Protein AF-A0A3D4UJK3-F1 (afdb_monomer_lite)

Sequence (102 aa):
MEVQRLGWPLAVVEIRQMWWDWGDPALEGPEPDPRPQLVPTGLVFNPLMVGGSLWLVLCVLPMAARVMRRVVRGRSGRCVWCGFEVEDLEVCPECGVGRVAE

Foldseek 3Di:
DDWDFDDPPGGFKIFDDDDFPPVDPVSPDPDPGDPIDTDVCCVPVVCCVVVVVVCCVPPVVVVVVLVVQLVVLLVVCAASPPRHRQVPHQADPPPRHGSPDD

Secondary structure (DSSP, 8-state):
-EEEEE-SSS--EEEEEPPP-TT-TT----SS-PPPEE-HHHHHHHHHHHHHHHHIIIIIHHHHHHHHHHHHHHHTTB-TTT--B-TT-SB-TTT--B----

Structure (mmCIF, N/CA/C/O backbone):
data_AF-A0A3D4UJK3-F1
#
_entry.id   AF-A0A3D4UJK3-F1
#
loop_
_atom_site.group_PDB
_atom_site.id
_atom_site.type_symbol
_atom_site.label_atom_id
_atom_site.label_alt_id
_atom_site.label_comp_id
_atom_site.label_asym_id
_atom_site.label_entity_id
_atom_site.label_seq_id
_atom_site.pdbx_PDB_ins_code
_atom_site.Cartn_x
_atom_site.Cartn_y
_atom_site.Cartn_z
_atom_site.occupancy
_atom_site.B_iso_or_equiv
_atom_site.auth_seq_id
_atom_site.auth_comp_id
_atom_site.auth_asym_id
_atom_site.auth_atom_id
_atom_site.pdbx_PDB_model_num
ATOM 1 N N . MET A 1 1 ? 27.580 -4.138 -25.581 1.00 76.25 1 MET A N 1
ATOM 2 C CA . MET A 1 1 ? 26.213 -4.046 -25.065 1.00 76.25 1 MET A CA 1
ATOM 3 C C . MET A 1 1 ? 26.222 -3.662 -23.592 1.00 76.25 1 MET A C 1
ATOM 5 O O . MET A 1 1 ? 26.554 -4.487 -22.747 1.00 76.25 1 MET A O 1
ATOM 9 N N . GLU A 1 2 ? 25.866 -2.414 -23.293 1.00 86.31 2 GLU A N 1
ATOM 10 C CA . GLU A 1 2 ? 25.583 -1.951 -21.930 1.00 86.31 2 GLU A CA 1
ATOM 11 C C . GLU A 1 2 ? 24.067 -1.954 -21.729 1.00 86.31 2 GLU A C 1
ATOM 13 O O . GLU A 1 2 ? 23.327 -1.536 -22.622 1.00 86.31 2 GLU A O 1
ATOM 18 N N . VAL A 1 3 ? 23.587 -2.440 -20.584 1.00 90.69 3 VAL A N 1
ATOM 19 C CA . VAL A 1 3 ? 22.157 -2.430 -20.255 1.00 90.69 3 VAL A CA 1
ATOM 20 C C . VAL A 1 3 ? 21.945 -1.575 -19.018 1.00 90.69 3 VAL A C 1
ATOM 22 O O . VAL A 1 3 ? 22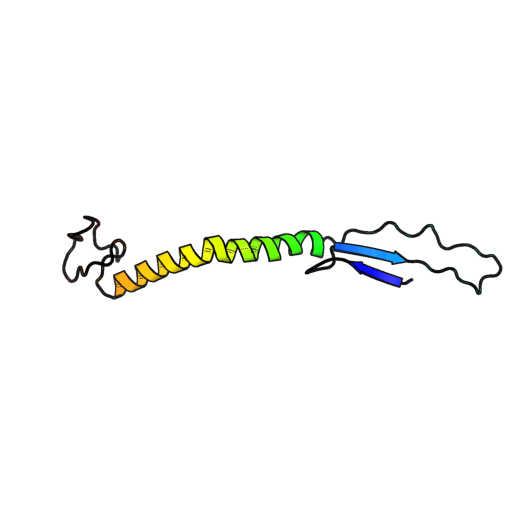.387 -1.931 -17.927 1.00 90.69 3 VAL A O 1
ATOM 25 N N . GLN A 1 4 ? 21.232 -0.466 -19.183 1.00 94.19 4 GLN A N 1
ATOM 26 C CA . GLN A 1 4 ? 20.859 0.433 -18.099 1.00 94.19 4 GLN A CA 1
ATOM 27 C C . GLN A 1 4 ? 19.373 0.276 -17.786 1.00 94.19 4 GLN A C 1
ATOM 29 O O . GLN A 1 4 ? 18.520 0.293 -18.673 1.00 94.19 4 GLN A O 1
ATOM 34 N N . ARG A 1 5 ? 19.053 0.115 -16.501 1.00 94.94 5 ARG A N 1
ATOM 35 C CA . ARG A 1 5 ? 17.682 -0.029 -16.004 1.00 94.94 5 ARG A CA 1
ATOM 36 C C . ARG A 1 5 ? 17.331 1.164 -15.129 1.00 94.94 5 ARG A C 1
ATOM 38 O O . ARG A 1 5 ? 17.988 1.399 -14.121 1.00 94.94 5 ARG A O 1
ATOM 45 N N . LEU A 1 6 ? 16.294 1.901 -15.515 1.00 95.25 6 LEU A N 1
ATOM 46 C CA . LEU A 1 6 ? 15.877 3.148 -14.874 1.00 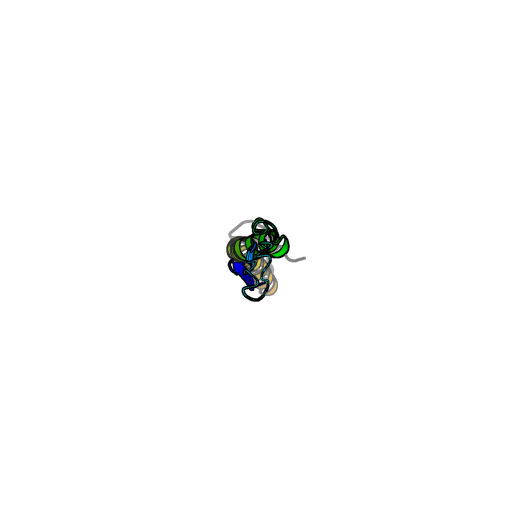95.25 6 LEU A CA 1
ATOM 47 C C . LEU A 1 6 ? 14.487 3.003 -14.251 1.00 95.25 6 LEU A C 1
ATOM 49 O O . LEU A 1 6 ? 13.587 2.412 -14.851 1.00 95.25 6 LEU A O 1
ATOM 53 N N . GLY A 1 7 ? 14.295 3.576 -13.062 1.00 93.00 7 GLY A N 1
ATOM 54 C CA . GLY A 1 7 ? 13.011 3.626 -12.355 1.00 93.00 7 GLY A CA 1
ATOM 55 C C . GLY A 1 7 ? 13.152 3.441 -10.844 1.00 93.00 7 GLY A C 1
ATOM 56 O O . GLY A 1 7 ? 14.193 3.001 -10.360 1.00 93.00 7 GLY A O 1
ATOM 57 N N . TRP A 1 8 ? 12.097 3.785 -10.102 1.00 91.25 8 TRP A N 1
ATOM 58 C CA . TRP A 1 8 ? 12.003 3.586 -8.654 1.00 91.25 8 TRP A CA 1
ATOM 59 C C . TRP A 1 8 ? 10.545 3.299 -8.250 1.00 91.25 8 TRP A C 1
ATOM 61 O O . TRP A 1 8 ? 9.646 3.938 -8.801 1.00 91.25 8 TRP A O 1
ATOM 71 N N . PRO A 1 9 ? 10.277 2.393 -7.288 1.00 90.25 9 PRO A N 1
ATOM 72 C CA . PRO A 1 9 ? 11.223 1.503 -6.596 1.00 90.25 9 PRO A CA 1
ATOM 73 C C . PRO A 1 9 ? 11.771 0.361 -7.468 1.00 90.25 9 PRO A C 1
ATOM 75 O O . PRO A 1 9 ? 12.836 -0.172 -7.175 1.00 90.25 9 PRO A O 1
ATOM 78 N N . LEU A 1 10 ? 11.081 0.010 -8.553 1.00 94.50 10 LEU A N 1
ATOM 79 C CA . LEU A 1 10 ? 11.537 -0.953 -9.556 1.00 94.50 10 LEU A CA 1
ATOM 80 C C . LEU A 1 10 ? 11.812 -0.252 -10.890 1.00 94.50 10 LEU A C 1
ATOM 82 O O . LEU A 1 10 ? 11.205 0.776 -11.208 1.00 94.50 10 LEU A O 1
ATOM 86 N N . ALA A 1 11 ? 12.698 -0.839 -11.692 1.00 94.75 11 ALA A N 1
ATOM 87 C CA . ALA A 1 11 ? 13.003 -0.346 -13.029 1.00 94.75 11 ALA A CA 1
ATOM 88 C C . ALA A 1 11 ? 11.794 -0.476 -13.967 1.00 94.75 11 ALA A C 1
ATOM 90 O O . ALA A 1 11 ? 11.186 -1.540 -14.055 1.00 94.75 11 ALA A O 1
ATOM 91 N N . VAL A 1 12 ? 11.476 0.603 -14.680 1.00 95.31 12 VAL A N 1
ATOM 92 C CA . VAL A 1 12 ? 10.360 0.708 -15.637 1.00 95.31 12 VAL A CA 1
ATOM 93 C C . VAL A 1 12 ? 10.877 0.827 -17.068 1.00 95.31 12 VAL A C 1
ATOM 95 O O . VAL A 1 12 ? 10.168 0.457 -17.998 1.00 95.31 12 VAL A O 1
ATOM 98 N N . VAL A 1 13 ? 12.106 1.311 -17.257 1.00 95.56 13 VAL A N 1
ATOM 99 C CA . VAL A 1 13 ? 12.717 1.499 -18.576 1.00 95.56 13 VAL A CA 1
ATOM 100 C C . VAL A 1 13 ? 14.031 0.728 -18.639 1.00 95.56 13 VAL A C 1
ATOM 102 O O . VAL A 1 13 ? 14.870 0.854 -17.748 1.00 95.56 13 VAL A O 1
ATOM 105 N N . GLU A 1 14 ? 14.211 -0.061 -19.693 1.00 95.88 14 GLU A N 1
ATOM 106 C CA . GLU A 1 14 ? 15.469 -0.710 -20.054 1.00 95.88 14 GLU A CA 1
ATOM 107 C C . GLU A 1 14 ? 16.030 -0.038 -21.312 1.00 95.88 14 GLU A C 1
ATOM 109 O O . GLU A 1 14 ? 15.381 -0.002 -22.360 1.00 95.88 14 GLU A O 1
ATOM 114 N N . ILE A 1 15 ? 17.237 0.509 -21.197 1.00 93.25 15 ILE A N 1
ATOM 115 C CA . ILE A 1 15 ? 17.994 1.114 -22.291 1.00 93.25 15 ILE A CA 1
ATOM 116 C C . ILE A 1 15 ? 19.164 0.183 -22.591 1.00 93.25 15 ILE A C 1
ATOM 118 O O . ILE A 1 15 ? 19.932 -0.164 -21.694 1.00 93.25 15 ILE A O 1
ATOM 122 N N . ARG A 1 16 ? 19.294 -0.238 -23.848 1.00 89.50 16 ARG A N 1
ATOM 123 C CA . ARG A 1 16 ? 20.407 -1.068 -24.315 1.00 89.50 16 ARG A CA 1
ATOM 124 C C . ARG A 1 16 ? 21.260 -0.215 -25.239 1.00 89.50 16 ARG A C 1
ATOM 126 O O . ARG A 1 16 ? 20.785 0.169 -26.298 1.00 89.50 16 ARG A O 1
ATOM 133 N N . GLN A 1 17 ? 22.481 0.092 -24.822 1.00 83.69 17 GLN A N 1
ATOM 134 C CA . GLN A 1 17 ? 23.440 0.823 -25.644 1.00 83.69 17 GLN A CA 1
ATOM 135 C C . GLN A 1 17 ? 24.342 -0.173 -26.364 1.00 83.69 17 GLN A C 1
ATOM 137 O O . GLN A 1 17 ? 24.941 -1.067 -25.740 1.00 83.69 17 GLN A O 1
ATOM 142 N N . MET A 1 18 ? 24.423 -0.039 -27.684 1.00 81.75 18 MET A N 1
ATOM 143 C CA . MET A 1 18 ? 25.389 -0.772 -28.488 1.00 81.75 18 MET A CA 1
ATOM 144 C C . MET A 1 18 ? 26.596 0.132 -28.732 1.00 81.75 18 MET A C 1
ATOM 146 O O . MET A 1 18 ? 26.460 1.299 -29.078 1.00 81.75 18 MET A O 1
ATOM 150 N N . TRP A 1 19 ? 27.795 -0.387 -28.481 1.00 74.88 19 TRP A N 1
ATOM 151 C CA . TRP A 1 19 ? 29.033 0.329 -28.776 1.00 74.88 19 TRP A CA 1
ATOM 152 C C . TRP A 1 19 ? 29.584 -0.156 -30.111 1.00 74.88 19 TRP A C 1
ATOM 154 O O . TRP A 1 19 ? 29.405 -1.323 -30.464 1.00 74.88 19 TRP A O 1
ATOM 164 N N . TRP A 1 20 ? 30.262 0.739 -30.827 1.00 73.62 20 TRP A N 1
ATOM 165 C CA . TRP A 1 20 ? 30.985 0.377 -32.042 1.00 73.62 20 TRP A CA 1
ATOM 166 C C . TRP A 1 20 ? 32.071 -0.649 -31.727 1.00 73.62 20 TRP A C 1
ATOM 168 O O . TRP A 1 20 ? 32.777 -0.524 -30.720 1.00 73.62 20 TRP A O 1
ATOM 178 N N . ASP A 1 21 ? 32.224 -1.638 -32.605 1.00 74.94 21 ASP A N 1
ATOM 179 C CA . ASP A 1 21 ? 33.436 -2.443 -32.624 1.00 74.94 21 ASP A CA 1
ATOM 180 C C . ASP A 1 21 ? 34.538 -1.647 -33.331 1.00 74.94 21 ASP A C 1
ATOM 182 O O . ASP A 1 21 ? 34.579 -1.550 -34.554 1.00 74.94 21 ASP A O 1
ATOM 186 N N . TRP A 1 22 ? 35.424 -1.028 -32.549 1.00 76.62 22 TRP A N 1
ATOM 187 C CA . TRP A 1 22 ? 36.567 -0.272 -33.074 1.00 76.62 22 TRP A CA 1
ATOM 188 C C . TRP A 1 22 ? 37.638 -1.168 -33.722 1.00 76.62 22 TRP A C 1
ATOM 190 O O . TRP A 1 22 ? 38.590 -0.645 -34.300 1.00 76.62 22 TRP A O 1
ATOM 200 N N . GLY A 1 23 ? 37.518 -2.495 -33.594 1.00 80.56 23 GLY A N 1
ATOM 201 C CA . GLY A 1 23 ? 38.404 -3.479 -34.210 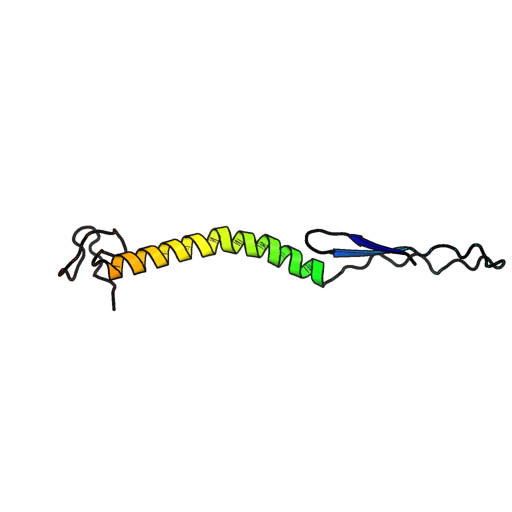1.00 80.56 23 GLY A CA 1
ATOM 202 C C . GLY A 1 23 ? 37.960 -3.952 -35.596 1.00 80.56 23 GLY A C 1
ATOM 203 O O . GLY A 1 23 ? 38.756 -4.598 -36.277 1.00 80.56 23 GLY A O 1
ATOM 204 N N . ASP A 1 24 ? 36.736 -3.632 -36.027 1.00 78.00 24 ASP A N 1
ATOM 205 C CA . ASP A 1 24 ? 36.235 -3.988 -37.355 1.00 78.00 24 ASP A CA 1
ATOM 206 C C . ASP A 1 24 ? 36.649 -2.934 -38.406 1.00 78.00 24 ASP A C 1
ATOM 208 O O . ASP A 1 24 ? 36.170 -1.795 -38.366 1.00 78.00 24 ASP A O 1
ATOM 212 N N . PRO A 1 25 ? 37.520 -3.275 -39.377 1.00 77.81 25 PRO A N 1
ATOM 213 C CA . PRO A 1 25 ? 37.935 -2.348 -40.426 1.00 77.81 25 PRO A CA 1
ATOM 214 C C . PRO A 1 25 ? 36.813 -2.008 -41.415 1.00 77.81 25 PRO A C 1
ATOM 216 O O . PRO A 1 25 ? 36.931 -1.010 -42.128 1.00 77.81 25 PRO A O 1
ATOM 219 N N . ALA A 1 26 ? 35.748 -2.816 -41.485 1.00 81.75 26 ALA A N 1
ATOM 220 C CA . ALA A 1 26 ? 34.587 -2.525 -42.319 1.00 81.75 26 ALA A CA 1
ATOM 221 C C . ALA A 1 26 ? 33.695 -1.434 -41.706 1.00 81.75 26 ALA A C 1
ATOM 223 O O . ALA A 1 26 ? 32.891 -0.839 -42.426 1.00 81.75 26 ALA A O 1
ATOM 224 N N . LEU A 1 27 ? 33.872 -1.137 -40.407 1.00 70.44 27 LEU A N 1
ATOM 225 C CA . LEU A 1 27 ? 33.028 -0.225 -39.636 1.00 70.44 27 LEU A CA 1
ATOM 226 C C . LEU A 1 27 ? 31.538 -0.507 -39.874 1.00 70.44 27 LEU A C 1
ATOM 228 O O . LEU A 1 27 ? 30.742 0.438 -39.922 1.00 70.44 27 LEU A O 1
ATOM 232 N N . GLU A 1 28 ? 31.155 -1.780 -40.040 1.00 73.94 28 GLU A N 1
ATOM 233 C CA . GLU A 1 28 ? 29.748 -2.151 -40.124 1.00 73.94 28 GLU A CA 1
ATOM 234 C C . GLU A 1 28 ? 29.135 -1.816 -38.764 1.00 73.94 28 GLU A C 1
ATOM 236 O O . GLU A 1 28 ? 29.333 -2.499 -37.759 1.00 73.94 28 GLU A O 1
ATOM 241 N N . GLY A 1 29 ? 28.495 -0.646 -38.700 1.00 64.12 29 GLY A N 1
ATOM 242 C CA . GLY A 1 29 ? 27.944 -0.131 -37.459 1.00 64.12 29 GLY A CA 1
ATOM 243 C C . GLY A 1 29 ? 26.927 -1.121 -36.901 1.00 64.12 29 GLY A C 1
ATOM 244 O O . GLY A 1 29 ? 26.210 -1.756 -37.682 1.00 64.12 29 GLY A O 1
ATOM 245 N N . PRO A 1 30 ? 26.829 -1.258 -35.568 1.00 67.81 30 PRO A N 1
ATOM 246 C CA . PRO A 1 30 ? 25.732 -2.019 -34.997 1.00 67.81 30 PRO A CA 1
ATOM 247 C C . PRO A 1 30 ? 24.404 -1.455 -35.525 1.00 67.81 30 PRO A C 1
ATOM 249 O O . PRO A 1 30 ? 24.297 -0.258 -35.811 1.00 67.81 30 PRO A O 1
ATOM 252 N N . GLU A 1 31 ? 23.396 -2.322 -35.666 1.00 69.50 31 GLU A N 1
ATOM 253 C CA . GLU A 1 31 ? 22.018 -1.908 -35.955 1.00 69.50 31 GLU A CA 1
ATOM 254 C C . GLU A 1 31 ? 21.628 -0.691 -35.095 1.00 69.50 31 GLU A C 1
ATOM 256 O O . GLU A 1 31 ? 22.140 -0.538 -33.985 1.00 69.50 31 GLU A O 1
ATOM 261 N N . PRO A 1 32 ? 20.756 0.210 -35.580 1.00 73.56 32 PRO A N 1
ATOM 262 C CA . PRO A 1 32 ? 20.401 1.422 -34.846 1.00 73.56 32 PRO A CA 1
ATOM 263 C C . PRO A 1 32 ? 20.043 1.091 -33.395 1.00 73.56 32 PRO A C 1
ATOM 265 O O . PRO A 1 32 ? 19.331 0.110 -33.159 1.00 73.56 32 PRO A O 1
ATOM 268 N N . ASP A 1 33 ? 20.538 1.906 -32.452 1.00 75.06 33 ASP A N 1
ATOM 269 C CA . ASP A 1 33 ? 20.357 1.667 -31.019 1.00 75.06 33 ASP A CA 1
ATOM 270 C C . ASP A 1 33 ? 18.906 1.246 -30.733 1.00 75.06 33 ASP A C 1
ATOM 272 O O . ASP A 1 33 ? 17.956 1.944 -31.128 1.00 75.06 33 ASP A O 1
ATOM 276 N N . PRO A 1 34 ? 18.699 0.081 -30.096 1.00 81.06 34 PRO A N 1
ATOM 277 C CA . PRO A 1 34 ? 17.366 -0.446 -29.889 1.00 81.06 34 PRO A CA 1
ATOM 278 C C . PRO A 1 34 ? 16.562 0.545 -29.051 1.00 81.06 34 PRO A C 1
ATOM 280 O O . PRO A 1 34 ? 17.038 1.105 -28.060 1.00 81.06 34 PRO A O 1
ATOM 283 N N . ARG A 1 35 ? 15.305 0.753 -29.447 1.00 88.31 35 ARG A N 1
ATOM 284 C CA . ARG A 1 35 ? 14.408 1.674 -28.742 1.00 88.31 35 ARG A CA 1
ATOM 285 C C . ARG A 1 35 ? 14.310 1.285 -27.260 1.00 88.31 35 ARG A C 1
ATOM 287 O O . ARG A 1 35 ? 14.229 0.086 -26.974 1.00 88.3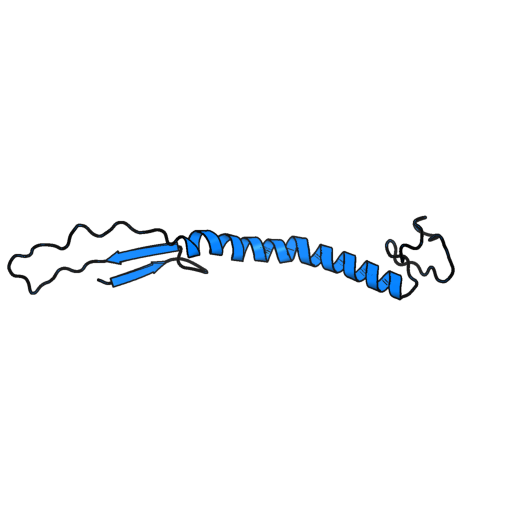1 35 ARG A O 1
ATOM 294 N N . PRO A 1 36 ? 14.250 2.264 -26.334 1.00 92.19 36 PRO A N 1
ATOM 295 C CA . PRO A 1 36 ? 14.019 1.991 -24.922 1.00 92.19 36 PRO A CA 1
ATOM 296 C C . PRO A 1 36 ? 12.797 1.092 -24.739 1.00 92.19 36 PRO A C 1
ATOM 298 O O . PRO A 1 36 ? 11.735 1.348 -25.313 1.00 92.19 36 PRO A O 1
ATOM 301 N N . GLN A 1 37 ? 12.955 0.032 -23.954 1.00 94.50 37 GLN A N 1
ATOM 302 C CA . GLN A 1 37 ? 11.893 -0.935 -23.707 1.00 94.50 37 GLN A CA 1
ATOM 303 C C . GLN A 1 37 ? 11.273 -0.691 -22.340 1.00 94.50 37 GLN A C 1
ATOM 305 O O . GLN A 1 37 ? 11.969 -0.415 -21.362 1.00 94.50 37 GLN A O 1
ATOM 310 N N . LEU A 1 38 ? 9.950 -0.806 -22.266 1.00 95.12 38 LEU A N 1
ATOM 311 C CA . LEU A 1 38 ? 9.253 -0.784 -20.991 1.00 95.12 38 LEU A CA 1
ATOM 312 C C . LEU A 1 38 ? 9.397 -2.141 -20.313 1.00 95.12 38 LEU A C 1
ATOM 314 O O . LEU A 1 38 ? 9.217 -3.182 -20.940 1.00 95.12 38 LEU A O 1
ATOM 318 N N . VAL A 1 39 ? 9.676 -2.112 -19.016 1.00 95.44 39 VAL A N 1
ATOM 319 C CA . VAL A 1 39 ? 9.760 -3.287 -18.156 1.00 95.44 39 VAL A CA 1
ATOM 320 C C . VAL A 1 39 ? 8.387 -3.476 -17.492 1.00 95.44 39 VAL A C 1
ATOM 322 O O . VAL A 1 39 ? 8.041 -2.712 -16.584 1.00 95.44 39 VAL A O 1
ATOM 325 N N . PRO A 1 40 ? 7.576 -4.473 -17.910 1.00 94.00 40 PRO A N 1
ATOM 326 C CA . PRO A 1 40 ? 6.189 -4.602 -17.453 1.00 94.00 40 PRO A CA 1
ATOM 327 C C . PRO A 1 40 ? 6.075 -4.823 -15.946 1.00 94.00 40 PRO A C 1
ATOM 329 O O . PRO A 1 40 ? 5.122 -4.368 -15.317 1.00 94.00 40 PRO A O 1
ATOM 332 N N . THR A 1 41 ? 7.067 -5.491 -15.351 1.00 94.00 41 THR A N 1
ATOM 333 C CA . THR A 1 41 ? 7.107 -5.729 -13.908 1.00 94.00 41 THR A CA 1
ATOM 334 C C . THR A 1 41 ? 7.182 -4.413 -13.142 1.00 94.00 41 THR A C 1
ATOM 336 O O . THR A 1 41 ? 6.334 -4.173 -12.290 1.00 94.00 41 THR A O 1
ATOM 339 N N . GLY A 1 42 ? 8.109 -3.510 -13.473 1.00 92.88 42 GLY A N 1
ATOM 340 C CA . GLY A 1 42 ? 8.169 -2.198 -12.824 1.00 92.88 42 GLY A CA 1
ATOM 341 C C . GLY A 1 42 ? 6.928 -1.349 -13.085 1.00 92.88 42 GLY A C 1
ATOM 342 O O . GLY A 1 42 ? 6.450 -0.670 -12.181 1.00 92.88 42 GLY A O 1
ATOM 343 N N . LEU A 1 43 ? 6.356 -1.442 -14.287 1.00 93.25 43 LEU A N 1
ATOM 344 C CA . LEU A 1 43 ? 5.170 -0.676 -14.670 1.00 93.25 43 LEU A CA 1
ATOM 345 C C . LEU A 1 43 ? 3.920 -1.062 -13.858 1.00 93.25 43 LEU A C 1
ATOM 347 O O . LEU A 1 43 ? 3.128 -0.191 -13.510 1.00 93.25 43 LEU A O 1
ATOM 351 N N . VAL A 1 44 ? 3.764 -2.344 -13.517 1.00 96.31 44 VAL A N 1
ATOM 352 C CA . VAL A 1 44 ? 2.625 -2.849 -12.728 1.00 96.31 44 VAL A CA 1
ATOM 353 C C . VAL A 1 44 ? 2.902 -2.797 -11.226 1.00 96.31 44 VAL A C 1
ATOM 355 O O . VAL A 1 44 ? 2.050 -2.366 -10.448 1.00 96.31 44 VAL A O 1
ATOM 358 N N . PHE A 1 45 ? 4.090 -3.211 -10.787 1.00 96.25 45 PHE A N 1
ATOM 359 C CA . PHE A 1 45 ? 4.376 -3.331 -9.360 1.00 96.25 45 PHE A CA 1
ATOM 360 C C . PHE A 1 45 ? 4.676 -1.991 -8.688 1.00 96.25 45 PHE A C 1
ATOM 362 O O . PHE A 1 45 ? 4.322 -1.842 -7.524 1.00 96.25 45 PHE A O 1
ATOM 369 N N . ASN A 1 46 ? 5.236 -0.991 -9.378 1.00 94.75 46 ASN A N 1
ATOM 370 C CA . ASN A 1 46 ? 5.448 0.330 -8.771 1.00 94.75 46 ASN A CA 1
ATOM 371 C C . ASN A 1 46 ? 4.141 0.981 -8.276 1.00 94.75 46 ASN A C 1
ATOM 373 O O . ASN A 1 46 ? 4.083 1.338 -7.096 1.00 94.75 46 ASN A O 1
ATOM 377 N N . PRO A 1 47 ? 3.073 1.113 -9.092 1.00 94.56 47 PRO A N 1
ATOM 378 C CA . PRO A 1 47 ? 1.817 1.687 -8.613 1.00 94.56 47 PRO A CA 1
ATOM 379 C C . PRO A 1 47 ? 1.127 0.799 -7.572 1.00 94.56 47 PRO A C 1
ATOM 381 O O . PRO A 1 47 ? 0.538 1.329 -6.634 1.00 94.56 47 PRO A O 1
ATOM 384 N N . LEU A 1 48 ? 1.239 -0.531 -7.668 1.00 95.81 48 LEU A N 1
ATOM 385 C CA . LEU A 1 48 ? 0.711 -1.430 -6.635 1.00 95.81 48 LEU A CA 1
ATOM 386 C C . LEU A 1 48 ? 1.454 -1.283 -5.304 1.00 95.81 48 LEU A C 1
ATOM 388 O O . LEU A 1 48 ? 0.819 -1.267 -4.257 1.00 95.81 48 LEU A O 1
ATOM 392 N N . MET A 1 49 ? 2.778 -1.141 -5.318 1.00 94.94 49 MET A N 1
ATOM 393 C CA . MET A 1 49 ? 3.563 -0.950 -4.101 1.00 94.94 49 MET A CA 1
ATOM 394 C C . MET A 1 49 ? 3.284 0.414 -3.484 1.00 94.94 49 MET A C 1
ATOM 396 O O . MET A 1 49 ? 2.914 0.492 -2.316 1.00 94.94 49 MET A O 1
ATOM 400 N N . VAL A 1 50 ? 3.432 1.494 -4.252 1.00 94.88 50 VAL A N 1
ATOM 401 C CA . VAL A 1 50 ? 3.284 2.857 -3.723 1.00 94.88 50 VAL A CA 1
ATOM 402 C C . VAL A 1 50 ? 1.818 3.160 -3.419 1.00 94.88 50 VAL A C 1
ATOM 404 O O . VAL A 1 50 ? 1.480 3.541 -2.302 1.00 94.88 50 VAL A O 1
ATOM 407 N N . GLY A 1 51 ? 0.927 2.935 -4.384 1.00 94.94 51 GLY A N 1
ATOM 408 C CA . GLY A 1 51 ? -0.505 3.168 -4.216 1.00 94.94 51 GLY A CA 1
ATOM 409 C C . GLY A 1 51 ? -1.145 2.188 -3.238 1.00 94.94 51 GLY A C 1
ATOM 410 O O . GLY A 1 51 ? -1.920 2.602 -2.379 1.00 94.94 51 GLY A O 1
ATOM 411 N N . GLY A 1 52 ? -0.790 0.903 -3.308 1.00 96.12 52 GLY A N 1
ATOM 412 C CA . GLY A 1 52 ? -1.317 -0.114 -2.397 1.00 96.12 52 GLY A CA 1
ATOM 413 C C . GLY A 1 52 ? -0.847 0.081 -0.959 1.00 96.12 52 GLY A C 1
ATOM 414 O O . GLY A 1 52 ? -1.668 -0.009 -0.051 1.00 96.12 52 GLY A O 1
ATOM 415 N N . SER A 1 53 ? 0.427 0.417 -0.721 1.00 95.81 53 SER A N 1
ATOM 416 C CA . SER A 1 53 ? 0.900 0.726 0.640 1.00 95.81 53 SER A CA 1
ATOM 417 C C . SER A 1 53 ? 0.211 1.963 1.216 1.00 95.81 53 SER A C 1
ATOM 419 O O . SER A 1 53 ? -0.261 1.923 2.352 1.00 95.81 53 SER A O 1
ATOM 421 N N . LEU A 1 54 ? 0.061 3.028 0.423 1.00 96.56 54 LEU A N 1
ATOM 422 C CA . LEU A 1 54 ? -0.667 4.221 0.846 1.00 96.56 54 LEU A CA 1
ATOM 423 C C . LEU A 1 54 ? -2.140 3.905 1.148 1.00 96.56 54 LEU A C 1
ATOM 425 O O . LEU A 1 54 ? -2.664 4.331 2.176 1.00 96.56 54 LEU A O 1
ATOM 429 N N . TRP A 1 55 ? -2.797 3.111 0.302 1.00 96.31 55 TRP A N 1
ATOM 430 C CA . TRP A 1 55 ? -4.178 2.678 0.515 1.00 96.31 55 TRP A CA 1
ATOM 431 C C . TRP A 1 55 ? -4.331 1.812 1.772 1.00 96.31 55 TRP A C 1
ATOM 433 O O . TRP A 1 55 ? -5.256 2.019 2.558 1.00 96.31 55 TRP A O 1
ATOM 443 N N . LEU A 1 56 ? -3.401 0.886 2.025 1.00 96.56 56 LEU A N 1
ATOM 444 C CA . LEU A 1 56 ? -3.384 0.086 3.252 1.00 96.56 56 LEU A CA 1
ATOM 445 C C . LEU A 1 56 ? -3.290 0.980 4.495 1.00 96.56 56 LEU A C 1
ATOM 447 O O . LEU A 1 56 ? -4.036 0.788 5.458 1.00 96.56 56 LEU A O 1
ATOM 451 N N . VAL A 1 57 ? -2.419 1.989 4.462 1.00 96.69 57 VAL A N 1
ATOM 452 C CA . VAL A 1 57 ? -2.246 2.920 5.582 1.00 96.69 57 VAL A CA 1
ATOM 453 C C . VAL A 1 57 ? -3.482 3.799 5.784 1.00 96.69 57 VAL A C 1
ATOM 455 O O . VAL A 1 57 ? -3.935 3.967 6.915 1.00 96.69 57 VAL A O 1
ATOM 458 N N . LEU A 1 58 ? -4.057 4.342 4.711 1.00 96.62 58 LEU A N 1
ATOM 459 C CA . LEU A 1 58 ? -5.157 5.306 4.805 1.00 96.62 58 LEU A CA 1
ATOM 460 C C . LEU A 1 58 ? -6.534 4.663 4.992 1.00 96.62 58 LEU A C 1
ATOM 462 O O . LEU A 1 58 ? -7.407 5.274 5.605 1.00 96.62 58 LEU A O 1
ATOM 466 N N . CYS A 1 59 ? -6.755 3.455 4.477 1.00 96.06 59 CYS A N 1
ATOM 467 C CA . CYS A 1 59 ? -8.064 2.804 4.502 1.00 96.06 59 CYS A CA 1
ATOM 468 C C . CYS A 1 59 ? -8.092 1.605 5.451 1.00 96.06 59 CYS A C 1
ATOM 470 O O . CYS A 1 59 ? -8.976 1.516 6.308 1.00 96.06 59 CYS A O 1
ATOM 472 N N . VAL A 1 60 ? -7.122 0.694 5.338 1.00 95.94 60 VAL A N 1
ATOM 473 C CA . VAL A 1 60 ? -7.157 -0.572 6.085 1.00 95.94 60 VAL A CA 1
ATOM 474 C C . VAL A 1 60 ? -6.808 -0.373 7.552 1.00 95.94 60 VAL A C 1
ATOM 476 O O . VAL A 1 60 ? -7.558 -0.845 8.403 1.00 95.94 60 VAL A O 1
ATOM 479 N N . LEU A 1 61 ? -5.746 0.368 7.883 1.00 95.56 61 LEU A N 1
ATOM 480 C CA . LEU A 1 61 ? -5.375 0.617 9.283 1.00 95.56 61 LEU A CA 1
ATOM 481 C C . LEU A 1 61 ? -6.491 1.267 10.123 1.00 95.56 61 LEU A C 1
ATOM 483 O O . LEU A 1 61 ? -6.794 0.732 11.192 1.00 95.56 61 LEU A O 1
ATOM 487 N N . PRO A 1 62 ? -7.152 2.367 9.706 1.00 95.38 62 PRO A N 1
ATOM 488 C CA . PRO A 1 62 ? -8.213 2.959 10.519 1.00 95.38 62 PRO A CA 1
ATOM 489 C C . PRO A 1 62 ? -9.449 2.062 10.608 1.00 95.38 62 PRO A C 1
ATOM 491 O O . PRO A 1 62 ? -10.104 2.025 11.652 1.00 95.38 62 PRO A O 1
ATOM 494 N N . MET A 1 63 ? -9.765 1.313 9.547 1.00 95.81 63 MET A N 1
ATOM 495 C CA . MET A 1 63 ? -10.860 0.347 9.579 1.00 95.81 63 MET A CA 1
ATOM 496 C C . MET A 1 63 ? -10.554 -0.791 10.560 1.00 95.81 63 MET A C 1
ATOM 498 O O . MET A 1 63 ? -11.366 -1.069 11.443 1.00 95.81 63 MET A O 1
ATOM 502 N N . ALA A 1 64 ? -9.357 -1.373 10.484 1.00 95.81 64 ALA A N 1
ATOM 503 C CA . ALA A 1 64 ? -8.889 -2.404 11.401 1.00 95.81 64 ALA A CA 1
ATOM 504 C C . ALA A 1 64 ? -8.861 -1.897 12.849 1.00 95.81 64 ALA A C 1
ATOM 506 O O . ALA A 1 64 ? -9.356 -2.575 13.744 1.00 95.81 64 ALA A O 1
ATOM 507 N N . ALA A 1 65 ? -8.377 -0.677 13.091 1.00 95.62 65 ALA A N 1
ATOM 508 C CA . ALA A 1 65 ? -8.384 -0.067 14.418 1.00 95.62 65 ALA A CA 1
ATOM 509 C C . ALA A 1 65 ? -9.808 0.102 14.971 1.00 95.62 65 ALA A C 1
ATOM 511 O O . ALA A 1 65 ? -10.048 -0.167 16.149 1.00 95.62 65 ALA A O 1
ATOM 512 N N . ARG A 1 66 ? -10.778 0.510 14.139 1.00 93.31 66 ARG A N 1
ATOM 513 C CA . ARG A 1 66 ? -12.190 0.602 14.546 1.00 93.31 66 ARG A CA 1
ATOM 514 C C . ARG A 1 66 ? -12.774 -0.764 14.887 1.00 93.31 66 ARG A C 1
ATOM 516 O O . ARG A 1 66 ? -13.430 -0.887 15.919 1.00 93.31 66 ARG A O 1
ATOM 523 N N . VAL A 1 67 ? -12.522 -1.776 14.060 1.00 92.75 67 VAL A N 1
ATOM 524 C CA . VAL A 1 67 ? -12.991 -3.148 14.303 1.00 92.75 67 VAL A CA 1
ATOM 525 C C . VAL A 1 67 ? -12.360 -3.711 15.576 1.00 92.75 67 VAL A C 1
ATOM 527 O O . VAL A 1 67 ? -13.081 -4.174 16.453 1.00 92.75 67 VAL A O 1
ATOM 530 N N . MET A 1 68 ? -11.044 -3.582 15.749 1.00 94.31 68 MET A N 1
ATOM 531 C CA . MET A 1 68 ? -10.352 -4.038 16.957 1.00 94.31 68 MET A CA 1
ATOM 532 C C . MET A 1 68 ? -10.884 -3.354 18.217 1.00 94.31 68 MET A C 1
ATOM 534 O O . MET A 1 68 ? -11.157 -4.030 19.205 1.00 94.31 68 MET A O 1
ATOM 538 N N . ARG A 1 69 ? -11.112 -2.034 18.191 1.00 92.19 69 ARG A N 1
ATOM 539 C CA . ARG A 1 69 ? -11.715 -1.320 19.330 1.00 92.19 69 ARG A CA 1
ATOM 540 C C . ARG A 1 69 ? -13.104 -1.853 19.672 1.00 92.19 69 ARG A C 1
ATOM 542 O O . ARG A 1 69 ? -13.421 -1.969 20.851 1.00 92.19 69 ARG A O 1
ATOM 549 N N . ARG A 1 70 ? -13.919 -2.188 18.668 1.00 89.88 70 ARG A N 1
ATOM 550 C CA . ARG A 1 70 ? -15.243 -2.795 18.877 1.00 89.88 70 ARG A CA 1
ATOM 551 C C . ARG A 1 70 ? -15.127 -4.171 19.531 1.00 89.88 70 ARG A C 1
ATOM 553 O O . ARG A 1 70 ? -15.792 -4.405 20.531 1.00 89.88 70 ARG A O 1
ATOM 560 N N . VAL A 1 71 ? -14.234 -5.025 19.033 1.00 89.94 71 VAL A N 1
ATOM 561 C CA . VAL A 1 71 ? -13.988 -6.364 19.598 1.00 89.94 71 VAL A CA 1
ATOM 562 C C . VAL A 1 71 ? -13.501 -6.280 21.046 1.00 89.94 71 VAL A C 1
ATOM 564 O O . VAL A 1 71 ? -14.015 -6.985 21.910 1.00 89.94 71 VAL A O 1
ATOM 567 N N . VAL A 1 72 ? -12.542 -5.396 21.336 1.00 90.69 72 VAL A N 1
ATOM 568 C CA . VAL A 1 72 ? -12.018 -5.202 22.697 1.00 90.69 72 VAL A CA 1
ATOM 569 C C . VAL A 1 72 ? -13.116 -4.719 23.645 1.00 90.69 72 VAL A C 1
ATOM 571 O O . VAL A 1 72 ? -13.238 -5.258 24.738 1.00 90.69 72 VAL A O 1
ATOM 574 N N . ARG A 1 73 ? -13.945 -3.757 23.218 1.00 89.62 73 ARG A N 1
ATOM 575 C CA . ARG A 1 73 ? -15.077 -3.259 24.018 1.00 89.62 73 ARG A CA 1
ATOM 576 C C . ARG A 1 73 ? -16.098 -4.357 24.310 1.00 89.62 73 ARG A C 1
ATOM 578 O O . ARG A 1 73 ? -16.478 -4.515 25.463 1.00 89.62 73 ARG A O 1
ATOM 585 N N . GLY A 1 74 ? -16.476 -5.146 23.303 1.00 86.12 74 GLY A N 1
ATOM 586 C CA . GLY A 1 74 ? -17.403 -6.265 23.490 1.00 86.12 74 GLY A CA 1
ATOM 587 C C . GLY A 1 74 ? -16.877 -7.298 24.492 1.00 86.12 74 GLY A C 1
ATOM 588 O O . GLY A 1 74 ? -17.609 -7.720 25.380 1.00 86.12 74 GLY A O 1
ATOM 589 N N . ARG A 1 75 ? -15.580 -7.630 24.425 1.00 86.75 75 ARG A N 1
ATOM 590 C CA . ARG A 1 75 ? -14.930 -8.548 25.380 1.00 86.75 75 ARG A CA 1
ATOM 591 C C . ARG A 1 75 ? -14.827 -7.991 26.798 1.00 86.75 75 ARG A C 1
ATOM 593 O O . ARG A 1 75 ? -14.749 -8.770 27.737 1.00 86.75 75 ARG A O 1
ATOM 600 N N . SER A 1 76 ? -14.802 -6.670 26.954 1.00 87.81 76 SER A N 1
ATOM 601 C CA . SER A 1 76 ? -14.706 -5.998 28.253 1.00 87.81 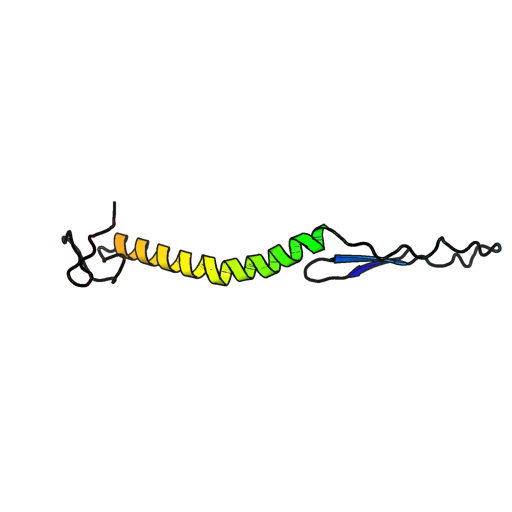76 SER A CA 1
ATOM 602 C C . SER A 1 76 ? -16.070 -5.604 28.831 1.00 87.81 76 SER A C 1
ATOM 604 O O . SER A 1 76 ? -16.127 -4.684 29.640 1.00 87.81 76 SER A O 1
ATOM 606 N N . GLY A 1 77 ? -17.175 -6.172 28.332 1.00 85.69 77 GLY A N 1
ATOM 607 C CA . GLY A 1 77 ? -18.527 -5.831 28.784 1.00 85.69 77 GLY A CA 1
ATOM 608 C C . GLY A 1 77 ? -18.991 -4.410 28.429 1.00 85.69 77 GLY A C 1
ATOM 609 O O . GLY A 1 77 ? -20.002 -3.949 28.957 1.00 85.69 77 GLY A O 1
ATOM 610 N N . ARG A 1 78 ? -18.293 -3.712 27.522 1.00 89.06 78 ARG A N 1
ATOM 611 C CA . ARG A 1 78 ? -18.601 -2.340 27.089 1.00 89.06 78 ARG A CA 1
ATOM 612 C C . ARG A 1 78 ? -19.328 -2.317 25.751 1.00 89.06 78 ARG A C 1
ATOM 614 O O . ARG A 1 78 ? -19.116 -3.157 24.879 1.00 89.06 78 ARG A O 1
ATOM 621 N N . CYS A 1 79 ? -20.141 -1.288 25.540 1.00 88.50 79 CYS A N 1
ATOM 622 C CA . CYS A 1 79 ? -20.843 -1.076 24.285 1.00 88.50 79 CYS A CA 1
ATOM 623 C C . CYS A 1 79 ? -19.835 -0.889 23.142 1.00 88.50 79 CYS A C 1
ATOM 625 O O . CYS A 1 79 ? -18.947 -0.033 23.200 1.00 88.50 79 CYS A O 1
ATOM 627 N N . VAL A 1 80 ? -19.993 -1.652 22.059 1.00 88.19 80 VAL A N 1
ATOM 628 C CA . VAL A 1 80 ? -19.088 -1.604 20.900 1.00 88.19 80 VAL A CA 1
ATOM 629 C C . VAL A 1 80 ? -19.091 -0.233 20.204 1.00 88.19 80 VAL A C 1
ATOM 631 O O . VAL A 1 80 ? -18.071 0.182 19.647 1.00 88.19 80 VAL A O 1
ATOM 634 N N . TRP A 1 81 ? -20.202 0.508 20.286 1.00 88.12 81 TRP A N 1
ATOM 635 C CA . TRP A 1 81 ? -20.374 1.823 19.664 1.00 88.12 81 TRP A CA 1
ATOM 636 C C . TRP A 1 81 ? -19.831 2.968 20.522 1.00 88.12 81 TRP A C 1
ATOM 638 O O . TRP A 1 81 ? -18.811 3.565 20.162 1.00 88.12 81 TRP A O 1
ATOM 648 N N . CYS A 1 82 ? -20.473 3.267 21.654 1.00 89.31 82 CYS A N 1
ATOM 649 C CA . CYS A 1 82 ? -20.115 4.418 22.488 1.00 89.31 82 CYS A CA 1
ATOM 650 C C . CYS A 1 82 ? -19.007 4.111 23.511 1.00 89.31 82 CYS A C 1
ATOM 652 O O . CYS A 1 82 ? -18.272 5.014 23.896 1.00 89.31 82 CYS A O 1
ATOM 654 N N . GLY A 1 83 ? -18.809 2.842 23.891 1.00 88.06 83 GLY A N 1
ATOM 655 C C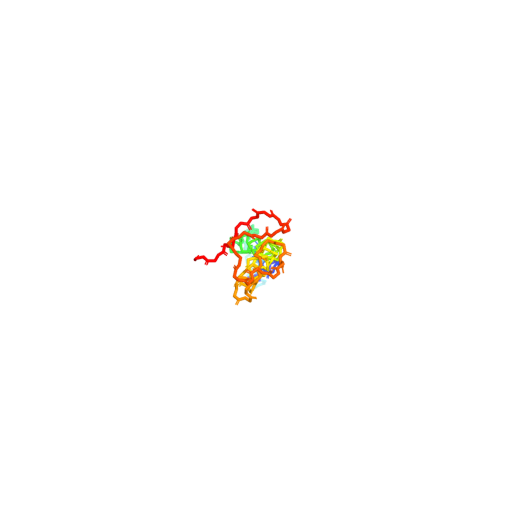A . GLY A 1 83 ? -17.829 2.437 24.905 1.00 88.06 83 GLY A CA 1
ATOM 656 C C . GLY A 1 83 ? -18.331 2.474 26.352 1.00 88.06 83 GLY A C 1
ATOM 657 O O . GLY A 1 83 ? -17.525 2.223 27.242 1.00 88.06 83 GLY A O 1
ATOM 658 N N . PHE A 1 84 ? -19.618 2.756 26.582 1.00 89.06 84 PHE A N 1
ATOM 659 C CA . PHE A 1 84 ? -20.244 2.735 27.910 1.00 89.06 84 PHE A CA 1
ATOM 660 C C . PHE A 1 84 ? -20.243 1.324 28.514 1.00 89.06 84 PHE A C 1
ATOM 662 O O . PHE A 1 84 ? -20.348 0.342 27.777 1.00 89.06 84 PHE A O 1
ATOM 669 N N . GLU A 1 85 ? -20.130 1.212 29.834 1.00 89.50 85 GLU A N 1
ATOM 670 C CA . GLU A 1 85 ? -20.193 -0.074 30.537 1.00 89.50 85 GLU A CA 1
ATOM 671 C C . GLU A 1 85 ? -21.635 -0.586 30.552 1.00 89.50 85 GLU A C 1
ATOM 673 O O . GLU A 1 85 ? -22.540 0.064 31.059 1.00 89.50 85 GLU A O 1
ATOM 678 N N . VAL A 1 86 ? -21.861 -1.732 29.911 1.00 88.50 86 VAL A N 1
ATOM 679 C CA . VAL A 1 86 ? -23.192 -2.333 29.714 1.00 88.50 86 VAL A CA 1
ATOM 680 C C . VAL A 1 86 ? -23.227 -3.751 30.274 1.00 88.50 86 VAL A C 1
ATOM 682 O O . VAL A 1 86 ? -23.905 -4.623 29.737 1.00 88.50 86 VAL A O 1
ATOM 685 N N . GLU A 1 87 ? -22.436 -4.005 31.318 1.00 80.50 87 GLU A N 1
ATOM 686 C CA . GLU A 1 87 ? -22.516 -5.253 32.074 1.00 80.50 87 GLU A CA 1
ATOM 687 C C . GLU A 1 87 ? -23.963 -5.487 32.518 1.00 80.50 87 GLU A C 1
ATOM 689 O O . GLU A 1 87 ? -24.610 -4.591 33.050 1.00 80.50 87 GLU A O 1
ATOM 694 N N . ASP A 1 88 ? -24.491 -6.654 32.147 1.00 81.88 88 ASP A N 1
ATOM 695 C CA . ASP A 1 88 ? -25.862 -7.103 32.418 1.00 81.88 88 ASP A CA 1
ATOM 696 C C . ASP A 1 88 ? -27.012 -6.253 31.843 1.00 81.88 88 ASP A C 1
ATOM 698 O O . ASP A 1 88 ? -28.164 -6.398 32.250 1.00 81.88 88 ASP A O 1
ATOM 702 N N . LEU A 1 89 ? -26.736 -5.413 30.839 1.00 81.19 89 LEU A N 1
ATOM 703 C CA . LEU A 1 89 ? -27.753 -4.640 30.119 1.00 81.19 89 LEU A CA 1
ATOM 704 C C . LEU A 1 89 ? -27.908 -5.137 28.674 1.00 81.19 89 LEU A C 1
ATOM 706 O O . LEU A 1 89 ? -26.936 -5.211 27.921 1.00 81.19 89 LEU A O 1
ATOM 710 N N . GLU A 1 90 ? -29.143 -5.421 28.253 1.00 80.38 90 GLU A N 1
ATOM 711 C CA . GLU A 1 90 ? -29.453 -5.796 26.861 1.00 80.38 90 GLU A CA 1
ATOM 712 C C . GLU A 1 90 ? -29.271 -4.614 25.892 1.00 80.38 90 GLU A C 1
ATOM 714 O O . GLU A 1 90 ? -28.844 -4.781 24.744 1.00 80.38 90 GLU A O 1
ATOM 719 N N . VAL A 1 91 ? -29.551 -3.395 26.368 1.00 85.44 91 VAL A N 1
ATOM 720 C CA . VAL A 1 91 ? -29.518 -2.157 25.579 1.00 85.44 91 VAL A CA 1
ATOM 721 C C . VAL A 1 91 ? -28.649 -1.106 26.259 1.00 85.44 91 VAL A C 1
ATOM 723 O O . VAL A 1 91 ? -28.749 -0.881 27.463 1.00 85.44 91 VAL A O 1
ATOM 726 N N . CYS A 1 92 ? -27.792 -0.437 25.481 1.00 87.81 92 CYS A N 1
ATOM 727 C CA . CYS A 1 92 ? -26.960 0.643 25.999 1.00 87.81 92 CYS A CA 1
ATOM 728 C C . CYS A 1 92 ? -27.804 1.896 26.305 1.00 87.81 92 CYS A C 1
ATOM 730 O O . CYS A 1 92 ? -28.459 2.398 25.389 1.00 87.81 92 CYS A O 1
ATOM 732 N N . PRO A 1 93 ? -27.739 2.461 27.526 1.00 88.38 93 PRO A N 1
ATOM 733 C CA . PRO A 1 93 ? -28.538 3.633 27.894 1.00 88.38 93 PRO A CA 1
ATOM 734 C C . PRO A 1 93 ? -28.097 4.919 27.176 1.00 88.38 93 PRO A C 1
ATOM 736 O O . PRO A 1 93 ? -28.912 5.811 26.978 1.00 88.38 93 PRO A O 1
ATOM 739 N N . GLU A 1 94 ? -26.834 5.007 26.750 1.00 90.31 94 GLU A N 1
ATOM 740 C CA . GLU A 1 94 ? -26.284 6.201 26.091 1.00 90.31 94 GLU A CA 1
ATOM 741 C C . GLU A 1 94 ? -26.649 6.281 24.607 1.00 90.31 94 GLU A C 1
ATOM 743 O O . GLU A 1 94 ? -27.091 7.313 24.111 1.00 90.31 94 GLU A O 1
ATOM 748 N N . CYS A 1 95 ? -26.443 5.189 23.863 1.00 88.12 95 CYS A N 1
ATOM 749 C CA . CYS A 1 95 ? -26.631 5.199 22.411 1.00 88.12 95 CYS A CA 1
ATOM 750 C C . CYS A 1 95 ? -27.889 4.465 21.939 1.00 88.12 95 CYS A C 1
ATOM 752 O O . CYS A 1 95 ? -28.159 4.472 20.741 1.00 88.12 95 CYS A O 1
ATOM 754 N N . GLY A 1 96 ? -28.625 3.791 22.830 1.00 83.44 96 GLY A N 1
ATOM 755 C CA . GLY A 1 96 ? -29.834 3.025 22.493 1.00 83.44 96 GLY A CA 1
ATOM 756 C C . GLY A 1 96 ? -29.592 1.801 21.601 1.00 83.44 96 GLY A C 1
ATOM 757 O O . GLY A 1 96 ? -30.537 1.124 21.210 1.00 83.44 96 GLY A O 1
ATOM 758 N N . VAL A 1 97 ? -28.333 1.504 21.263 1.00 78.94 97 VAL A N 1
ATOM 759 C CA . VAL A 1 97 ? -27.953 0.350 20.439 1.00 78.94 97 VAL A CA 1
ATOM 760 C C . VAL A 1 97 ? -27.685 -0.838 21.363 1.00 78.94 97 VAL A C 1
ATOM 762 O O . VAL A 1 97 ? -26.929 -0.708 22.331 1.00 78.94 97 VAL A O 1
ATOM 765 N N . GLY A 1 98 ? -28.318 -1.978 21.070 1.00 65.50 98 GLY A N 1
ATOM 766 C CA . GLY A 1 98 ? -28.179 -3.231 21.816 1.00 65.50 98 GLY A CA 1
ATOM 767 C C . GLY A 1 98 ? -26.734 -3.721 21.940 1.00 65.50 98 GLY A C 1
ATOM 768 O O . GLY A 1 98 ? -25.860 -3.344 21.149 1.00 65.50 98 GLY A O 1
ATOM 769 N N . ARG A 1 99 ? -26.474 -4.563 22.944 1.00 62.53 99 ARG A N 1
ATOM 770 C CA . ARG A 1 99 ? -25.180 -5.226 23.162 1.00 62.53 99 ARG A CA 1
ATOM 771 C C . ARG A 1 99 ? -24.870 -6.131 21.956 1.00 62.53 99 ARG A C 1
ATOM 773 O O . ARG A 1 99 ? -25.329 -7.260 21.890 1.00 62.53 99 ARG A O 1
ATOM 780 N N . VAL A 1 100 ? -24.121 -5.647 20.961 1.00 61.47 100 VAL A N 1
ATOM 781 C CA . VAL A 1 100 ? -23.688 -6.508 19.843 1.00 61.47 100 VAL A CA 1
ATOM 782 C C . VAL A 1 100 ? -22.461 -7.301 20.288 1.00 61.47 100 VAL A C 1
ATOM 784 O O . VAL A 1 100 ? -21.328 -6.844 20.125 1.00 61.47 100 VAL A O 1
ATOM 787 N N . ALA A 1 101 ? -22.707 -8.458 20.893 1.00 57.25 101 ALA A N 1
ATOM 788 C CA . ALA A 1 101 ? -21.741 -9.537 21.050 1.00 57.25 101 ALA A CA 1
ATOM 789 C C . ALA A 1 101 ? -22.492 -10.882 21.098 1.00 57.25 101 ALA A C 1
ATOM 791 O O . ALA A 1 101 ? -22.709 -11.427 22.176 1.00 57.25 101 ALA A O 1
ATOM 792 N N . GLU A 1 102 ? -22.884 -11.380 19.921 1.00 47.69 102 GLU A N 1
ATOM 793 C CA . GLU A 1 102 ? -22.973 -12.820 19.623 1.00 47.69 102 GLU A CA 1
ATOM 794 C C . GLU A 1 102 ? -21.898 -13.154 18.583 1.00 47.69 102 GLU A C 1
ATOM 796 O O . GLU A 1 102 ? -21.718 -12.338 17.643 1.00 47.69 102 GLU A O 1
#

pLDDT: mean 87.01, std 10.06, range [47.69, 96.69]

Radius of gyration: 30.32 Å; chains: 1; bounding box: 68×19×75 Å